Protein AF-A0A8S1MND7-F1 (afdb_monomer)

Organism: Paramecium primaurelia (NCBI:txid5886)

Solvent-accessible surface area (backbone atoms only — not comparable to full-atom values): 4600 Å² total; per-residue (Å²): 136,80,54,72,65,59,52,52,55,52,51,50,53,52,50,53,49,55,57,25,70,77,43,60,84,68,26,21,60,38,44,46,52,50,55,52,49,57,49,60,75,52,64,81,61,59,83,86,50,47,70,60,54,49,51,50,51,52,52,52,50,53,54,50,53,50,38,63,74,67,65,63,62,71,61,85,83,127

InterPro domains:
  IPR008011 Complex 1 LYR protein domain [PF05347] (7-65)
  IPR045295 SDHAF1, LYR domain [cd20268] (3-66)

Foldseek 3Di:
DDDPVNVVLVVVLVVQLVVLVVADPPLSVQSNVVSVVLCVVCVPPPPVVVVVVVVSSVVVVVVVVVCVVVVDSHDDDD

Secondary structure (DSSP, 8-state):
---HHHHHHHHHHHHHHHHHHTSPTTHHHHHHHHHHHHHHHHTT--TT-HHHHHHHHHHHHHHHHHHHHTT-------

Radius of gyration: 13.09 Å; Cα contacts (8 Å, |Δi|>4): 33; chains: 1; bounding box: 30×23×36 Å

Sequence (78 aa):
MHSKFQKEILQFYRSVLKWASLKPEPAKSSIIQYAQNEYRKNQNIPKKKFDRIEFLFRSGKNKFEIWKDAKIDQIQIK

pLDDT: mean 88.1, std 11.11, range [46.72, 96.0]

Structure (mmCIF, N/CA/C/O backbone):
data_AF-A0A8S1MND7-F1
#
_entry.id   AF-A0A8S1MND7-F1
#
loop_
_atom_site.group_PDB
_atom_site.id
_atom_site.type_symbol
_atom_site.label_atom_id
_atom_site.label_alt_id
_atom_site.label_comp_id
_atom_site.label_asym_id
_atom_site.label_entity_id
_atom_site.label_seq_id
_atom_site.pdbx_PDB_ins_code
_atom_site.Cartn_x
_atom_site.Cartn_y
_atom_site.Cartn_z
_atom_site.occupancy
_atom_site.B_iso_or_equiv
_atom_site.auth_seq_id
_atom_site.auth_comp_id
_atom_site.auth_asym_id
_atom_site.auth_atom_id
_atom_site.pdbx_PDB_model_num
ATOM 1 N N . MET A 1 1 ? -5.942 -6.324 18.843 1.00 46.72 1 MET A N 1
ATOM 2 C CA . MET A 1 1 ? -6.813 -6.923 17.805 1.00 46.72 1 MET A CA 1
ATOM 3 C C . MET A 1 1 ? -6.953 -5.930 16.649 1.00 46.72 1 MET A C 1
ATOM 5 O O . MET A 1 1 ? -7.518 -4.865 16.851 1.00 46.72 1 MET A O 1
ATOM 9 N N . HIS A 1 2 ? -6.359 -6.202 15.481 1.00 60.38 2 HIS A N 1
ATOM 10 C CA . HIS A 1 2 ? -6.497 -5.337 14.297 1.00 60.38 2 HIS A CA 1
ATOM 11 C C . HIS A 1 2 ? -7.828 -5.609 13.596 1.00 60.38 2 HIS A C 1
ATOM 13 O O . HIS A 1 2 ? -8.173 -6.778 13.397 1.00 60.38 2 HIS A O 1
ATOM 19 N N . SER A 1 3 ? -8.557 -4.556 13.212 1.00 82.62 3 SER A N 1
ATOM 20 C CA . SER A 1 3 ? -9.802 -4.715 12.453 1.00 82.62 3 SER A CA 1
ATOM 21 C C . SER A 1 3 ? -9.519 -5.389 11.104 1.00 82.62 3 SER A C 1
ATOM 23 O O . SER A 1 3 ? -8.422 -5.259 10.553 1.00 82.62 3 SER A O 1
ATOM 25 N N . LYS A 1 4 ? -10.500 -6.120 10.556 1.00 88.75 4 LYS A N 1
ATOM 26 C CA . LYS A 1 4 ? -10.397 -6.765 9.231 1.00 88.75 4 LYS A CA 1
ATOM 27 C C . LYS A 1 4 ? -9.883 -5.782 8.168 1.00 88.75 4 LYS A C 1
ATOM 29 O O . LYS A 1 4 ? -8.960 -6.100 7.428 1.00 88.75 4 LYS A O 1
ATOM 34 N N . PHE A 1 5 ? -10.385 -4.550 8.203 1.00 89.88 5 PHE A N 1
ATOM 35 C CA . PHE A 1 5 ? -9.993 -3.486 7.287 1.00 89.88 5 PHE A CA 1
ATOM 36 C C . PHE A 1 5 ? -8.524 -3.050 7.423 1.00 89.88 5 PHE A C 1
ATOM 38 O O . PHE A 1 5 ? -7.831 -2.873 6.427 1.00 89.88 5 PHE A O 1
ATOM 45 N N . GLN A 1 6 ? -7.990 -2.953 8.647 1.00 89.31 6 GLN A N 1
ATOM 46 C CA . GLN A 1 6 ? -6.559 -2.678 8.841 1.00 89.31 6 GLN A CA 1
ATOM 47 C C . GLN A 1 6 ? -5.680 -3.779 8.240 1.00 89.31 6 GLN A C 1
ATOM 49 O O . GLN A 1 6 ? -4.641 -3.486 7.649 1.00 89.31 6 GLN A O 1
ATOM 54 N N . LYS A 1 7 ? -6.101 -5.045 8.364 1.00 92.62 7 LYS A N 1
ATOM 55 C CA . LYS A 1 7 ? -5.391 -6.168 7.737 1.00 92.62 7 LYS A CA 1
ATOM 56 C C . LYS A 1 7 ? -5.418 -6.055 6.214 1.00 92.62 7 LYS A C 1
ATOM 58 O O . LYS A 1 7 ? -4.377 -6.251 5.596 1.00 92.62 7 LYS A O 1
ATOM 63 N N . GLU A 1 8 ? -6.553 -5.687 5.623 1.00 94.50 8 GLU A N 1
ATOM 64 C CA . GLU A 1 8 ? -6.674 -5.475 4.173 1.00 94.50 8 GLU A CA 1
ATOM 65 C C . GLU A 1 8 ? -5.768 -4.339 3.671 1.00 94.50 8 GLU A C 1
ATOM 67 O O . GLU A 1 8 ? -5.091 -4.502 2.654 1.00 94.50 8 GLU A O 1
ATOM 72 N N . ILE A 1 9 ? -5.670 -3.226 4.409 1.00 94.12 9 ILE A N 1
ATOM 73 C CA . ILE A 1 9 ? -4.757 -2.115 4.082 1.00 94.12 9 ILE A CA 1
ATOM 74 C C . ILE A 1 9 ? -3.292 -2.574 4.086 1.00 94.12 9 ILE A C 1
ATOM 76 O O . ILE A 1 9 ? -2.525 -2.221 3.184 1.00 94.12 9 ILE A O 1
ATOM 80 N N . LEU A 1 10 ? -2.892 -3.364 5.087 1.00 93.94 10 LEU A N 1
ATOM 81 C CA . LEU A 1 10 ? -1.528 -3.892 5.194 1.00 93.94 10 LEU A CA 1
ATOM 82 C C . LEU A 1 10 ? -1.231 -4.953 4.129 1.00 93.94 10 LEU A C 1
ATOM 84 O O . LEU A 1 10 ? -0.124 -4.993 3.592 1.00 93.94 10 LEU A O 1
ATOM 88 N N . GLN A 1 11 ? -2.201 -5.809 3.811 1.00 95.81 11 GLN A N 1
ATOM 89 C CA . GLN A 1 11 ? -2.074 -6.786 2.729 1.00 95.81 11 GLN A CA 1
ATOM 90 C C . GLN A 1 11 ? -1.900 -6.091 1.381 1.00 95.81 11 GLN A C 1
ATOM 92 O O . GLN A 1 11 ? -1.013 -6.469 0.617 1.00 95.81 11 GLN A O 1
ATOM 97 N N . PHE A 1 12 ? -2.678 -5.039 1.121 1.00 96.00 12 PHE A N 1
ATOM 98 C CA . PHE A 1 12 ? -2.519 -4.232 -0.082 1.00 96.00 12 PHE A CA 1
ATOM 99 C C . PHE A 1 12 ? -1.125 -3.604 -0.158 1.00 96.00 12 PHE A C 1
ATOM 101 O O . PHE A 1 12 ? -0.440 -3.794 -1.160 1.00 96.00 12 PHE A O 1
ATOM 108 N N . TYR A 1 13 ? -0.646 -2.976 0.920 1.00 95.81 13 TYR A N 1
ATOM 109 C CA . TYR A 1 13 ? 0.714 -2.427 0.965 1.00 95.81 13 TYR A CA 1
ATOM 110 C C . TYR A 1 13 ? 1.775 -3.475 0.595 1.00 95.81 13 TYR A C 1
ATOM 112 O O . TYR A 1 13 ? 2.614 -3.250 -0.276 1.00 95.81 13 TYR A O 1
ATOM 120 N N . ARG A 1 14 ? 1.697 -4.669 1.197 1.00 95.88 14 ARG A N 1
ATOM 121 C CA . ARG A 1 14 ? 2.614 -5.780 0.893 1.00 95.88 14 ARG A CA 1
ATOM 122 C C . ARG A 1 14 ? 2.504 -6.251 -0.557 1.00 95.88 14 ARG A C 1
ATOM 124 O O . ARG A 1 14 ? 3.523 -6.594 -1.149 1.00 95.88 14 ARG A O 1
ATOM 131 N N . SER A 1 15 ? 1.302 -6.260 -1.134 1.00 95.12 15 SER A N 1
ATOM 132 C CA . SER A 1 15 ? 1.100 -6.633 -2.539 1.00 95.12 15 SER A CA 1
ATOM 133 C C . SER A 1 15 ? 1.767 -5.647 -3.502 1.00 95.12 15 SER A C 1
ATOM 135 O O . SER A 1 15 ? 2.405 -6.087 -4.457 1.00 95.12 15 SER A O 1
ATOM 137 N N . VAL A 1 16 ? 1.724 -4.344 -3.197 1.00 94.56 16 VAL A N 1
ATOM 138 C CA . VAL A 1 16 ? 2.420 -3.304 -3.971 1.00 94.56 16 VAL A CA 1
ATOM 139 C C . VAL A 1 16 ? 3.932 -3.505 -3.897 1.00 94.56 16 VAL A C 1
ATOM 141 O O . VAL A 1 16 ? 4.596 -3.498 -4.929 1.00 94.56 16 VAL A O 1
ATOM 144 N N . LEU A 1 17 ? 4.483 -3.762 -2.705 1.00 94.50 17 LEU A N 1
ATOM 145 C CA . LEU A 1 17 ? 5.920 -4.028 -2.543 1.00 94.50 17 LEU A CA 1
ATOM 146 C C . LEU A 1 17 ? 6.366 -5.301 -3.272 1.00 94.50 17 LEU A C 1
ATOM 148 O O . LEU A 1 17 ? 7.417 -5.312 -3.912 1.00 94.50 17 LEU A O 1
ATOM 152 N N . LYS A 1 18 ? 5.558 -6.368 -3.209 1.00 95.06 18 LYS A N 1
ATOM 153 C CA . LYS A 1 18 ? 5.822 -7.605 -3.953 1.00 95.06 18 LYS A CA 1
ATOM 154 C C . LYS A 1 18 ? 5.827 -7.334 -5.456 1.00 95.06 18 LYS A C 1
ATOM 156 O O . LYS A 1 18 ? 6.766 -7.742 -6.127 1.00 95.06 18 LYS A O 1
ATOM 161 N N . TRP A 1 19 ? 4.833 -6.616 -5.974 1.00 92.44 19 TRP A N 1
ATOM 162 C CA . TRP A 1 19 ? 4.793 -6.233 -7.386 1.00 92.44 19 TRP A CA 1
ATOM 163 C C . TRP A 1 19 ? 6.005 -5.384 -7.791 1.00 92.44 19 TRP A C 1
ATOM 165 O O . TRP A 1 19 ? 6.639 -5.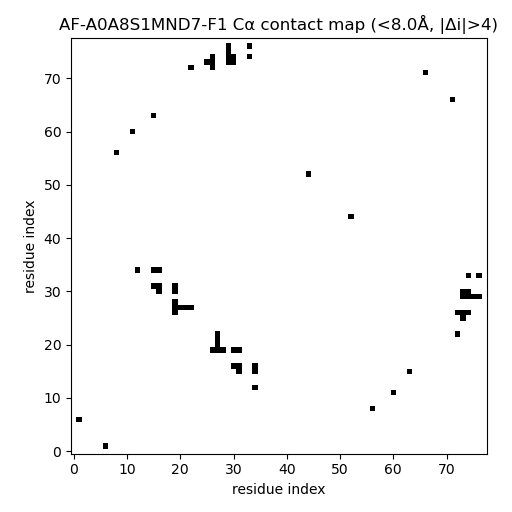686 -8.797 1.00 92.44 19 TRP A O 1
ATOM 175 N N . ALA A 1 20 ? 6.392 -4.405 -6.970 1.00 92.69 20 ALA A N 1
ATOM 176 C CA . ALA A 1 20 ? 7.576 -3.582 -7.205 1.00 92.69 20 ALA A CA 1
ATOM 177 C C . ALA A 1 20 ? 8.865 -4.415 -7.277 1.00 92.69 20 ALA A C 1
ATOM 179 O O . ALA A 1 20 ? 9.715 -4.160 -8.122 1.00 92.69 20 ALA A O 1
ATOM 180 N N . SER A 1 21 ? 9.007 -5.441 -6.427 1.00 92.12 21 SER A N 1
ATOM 181 C CA . SER A 1 21 ? 10.193 -6.311 -6.422 1.00 92.12 21 SER A CA 1
ATOM 182 C C . SER A 1 21 ? 10.386 -7.135 -7.698 1.00 92.12 21 SER A C 1
ATOM 184 O O . SER A 1 21 ? 11.500 -7.583 -7.951 1.00 92.12 21 SER A O 1
ATOM 186 N N . LEU A 1 22 ? 9.331 -7.308 -8.501 1.00 92.38 22 LEU A N 1
ATOM 187 C CA . LEU A 1 22 ? 9.382 -8.003 -9.791 1.00 92.38 22 LEU A CA 1
ATOM 188 C C . LEU A 1 22 ? 9.849 -7.093 -10.937 1.00 92.38 22 LEU A C 1
ATOM 190 O O . LEU A 1 22 ? 10.014 -7.563 -12.060 1.00 92.38 22 LEU A O 1
ATOM 194 N N . LYS A 1 23 ? 10.014 -5.793 -10.683 1.00 88.62 23 LYS A N 1
ATOM 195 C CA . LYS A 1 23 ? 10.429 -4.806 -11.679 1.00 88.62 23 LYS A CA 1
ATOM 196 C C . LYS A 1 23 ? 11.952 -4.588 -11.635 1.00 88.62 23 LYS A C 1
ATOM 198 O O . LYS A 1 23 ? 12.534 -4.667 -10.550 1.00 88.62 23 LYS A O 1
ATOM 203 N N . PRO A 1 24 ? 12.607 -4.299 -12.775 1.00 91.38 24 PRO A N 1
ATOM 204 C CA . PRO A 1 24 ? 14.019 -3.913 -12.794 1.00 91.38 24 PRO A CA 1
ATOM 205 C C . PRO A 1 24 ? 14.231 -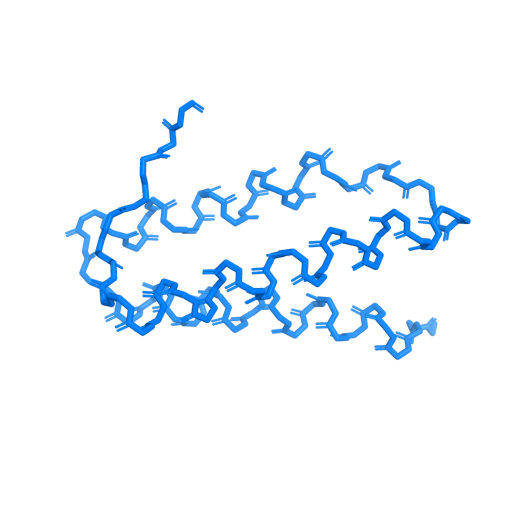2.532 -12.148 1.00 91.38 24 PRO A C 1
ATOM 207 O O . PRO A 1 24 ? 13.296 -1.748 -12.003 1.00 91.38 24 PRO A O 1
ATOM 210 N N . GLU A 1 25 ? 15.459 -2.194 -11.760 1.00 89.00 25 GLU A N 1
ATOM 211 C CA . GLU A 1 25 ? 15.781 -0.808 -11.388 1.00 89.00 25 GLU A CA 1
ATOM 212 C C . GLU A 1 25 ? 15.765 0.103 -12.636 1.00 89.00 25 GLU A C 1
ATOM 214 O O . GLU A 1 25 ? 16.088 -0.373 -13.727 1.00 89.00 25 GLU A O 1
ATOM 219 N N . PRO A 1 26 ? 15.388 1.395 -12.521 1.00 88.56 26 PRO A N 1
ATOM 220 C CA . PRO A 1 26 ? 15.035 2.134 -11.296 1.00 88.56 26 PRO A CA 1
ATOM 221 C C . PRO A 1 26 ? 13.556 2.009 -10.873 1.00 88.56 26 PRO A C 1
ATOM 223 O O . PRO A 1 26 ? 13.151 2.565 -9.850 1.00 88.56 26 PRO A O 1
ATOM 226 N N . ALA A 1 27 ? 12.738 1.288 -11.652 1.00 88.12 27 ALA A N 1
ATOM 227 C CA . ALA A 1 27 ? 11.292 1.154 -11.458 1.00 88.12 27 ALA A CA 1
ATOM 228 C C . ALA A 1 27 ? 10.927 0.740 -10.033 1.00 88.12 27 ALA A C 1
ATOM 230 O O . ALA A 1 27 ? 10.092 1.360 -9.369 1.00 88.12 27 ALA A O 1
ATOM 231 N N . LYS A 1 28 ? 11.586 -0.323 -9.564 1.00 90.56 28 LYS A N 1
ATOM 232 C CA . LYS A 1 28 ? 11.395 -0.897 -8.236 1.00 90.56 28 LYS A CA 1
ATOM 233 C C . LYS A 1 28 ? 11.581 0.155 -7.146 1.00 90.56 28 LYS A C 1
ATOM 235 O O . LYS A 1 28 ? 10.681 0.323 -6.318 1.00 90.56 28 LYS A O 1
ATOM 240 N N . SER A 1 29 ? 12.700 0.880 -7.159 1.00 91.38 29 SER A N 1
ATOM 241 C CA . SER A 1 29 ? 12.975 1.929 -6.174 1.00 91.38 29 SER A CA 1
ATOM 242 C C . SER A 1 29 ? 11.918 3.033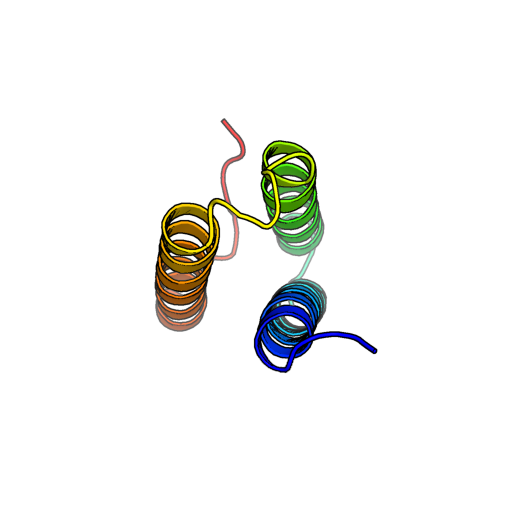 -6.199 1.00 91.38 29 SER A C 1
ATOM 244 O O . SER A 1 29 ? 11.389 3.384 -5.142 1.00 91.38 29 SER A O 1
ATOM 246 N N . SER A 1 30 ? 11.533 3.522 -7.382 1.00 90.75 30 SER A N 1
ATOM 247 C CA . SER A 1 30 ? 10.504 4.565 -7.512 1.00 90.75 30 SER A CA 1
ATOM 248 C C . SER A 1 30 ? 9.139 4.116 -6.981 1.00 90.75 30 SER A C 1
ATOM 250 O O . SER A 1 30 ? 8.485 4.860 -6.249 1.00 90.75 30 SER A O 1
ATOM 252 N N . ILE A 1 31 ? 8.713 2.885 -7.286 1.00 91.12 31 ILE A N 1
ATOM 253 C CA . ILE A 1 31 ? 7.429 2.340 -6.814 1.00 91.12 31 ILE A CA 1
ATOM 25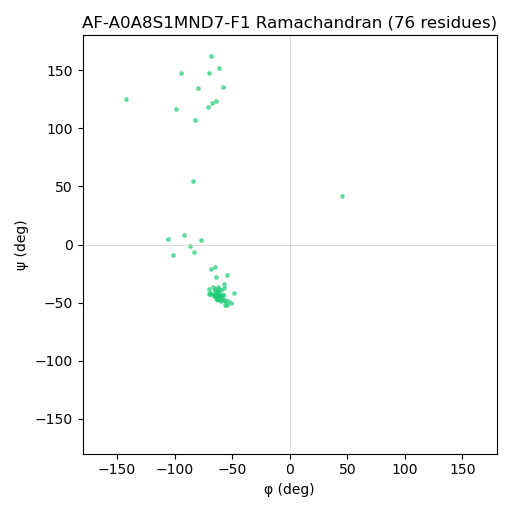4 C C . ILE A 1 31 ? 7.436 2.165 -5.290 1.00 91.12 31 ILE A C 1
ATOM 256 O O . ILE A 1 31 ? 6.463 2.527 -4.620 1.00 91.12 31 ILE A O 1
ATOM 260 N N . ILE A 1 32 ? 8.525 1.633 -4.725 1.00 92.94 32 ILE A N 1
ATOM 261 C CA . ILE A 1 32 ? 8.651 1.450 -3.272 1.00 92.94 32 ILE A CA 1
ATOM 262 C C . ILE A 1 32 ? 8.623 2.806 -2.562 1.00 92.94 32 ILE A C 1
ATOM 264 O O . ILE A 1 32 ? 7.879 2.967 -1.591 1.00 92.94 32 ILE A O 1
ATOM 268 N N . GLN A 1 33 ? 9.391 3.784 -3.048 1.00 94.06 33 GLN A N 1
ATOM 269 C CA . GLN A 1 33 ? 9.421 5.132 -2.477 1.00 94.06 33 GLN A CA 1
ATOM 270 C C . GLN A 1 33 ? 8.048 5.801 -2.546 1.00 94.06 33 GLN A C 1
ATOM 272 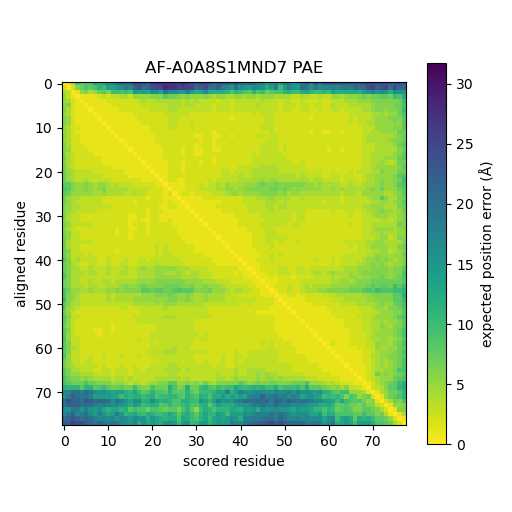O O . GLN A 1 33 ? 7.584 6.340 -1.540 1.00 94.06 33 GLN A O 1
ATOM 277 N N . TYR A 1 34 ? 7.360 5.706 -3.688 1.00 92.75 34 TYR A N 1
ATOM 278 C CA . TYR A 1 34 ? 6.001 6.219 -3.835 1.00 92.75 34 TYR A CA 1
ATOM 279 C C . TYR A 1 34 ? 5.052 5.609 -2.792 1.00 92.75 34 TYR A C 1
ATOM 281 O O . TYR A 1 34 ? 4.385 6.336 -2.052 1.00 92.75 34 TYR A O 1
ATOM 289 N N . ALA A 1 35 ? 5.026 4.276 -2.678 1.00 93.62 35 ALA A N 1
ATOM 290 C CA . ALA A 1 35 ? 4.147 3.582 -1.739 1.00 93.62 35 ALA A CA 1
ATOM 291 C C . ALA A 1 35 ? 4.444 3.964 -0.279 1.00 93.62 35 ALA A C 1
ATOM 293 O O . ALA A 1 35 ? 3.523 4.223 0.498 1.00 93.62 35 ALA A O 1
ATOM 294 N N . GLN A 1 36 ? 5.723 4.042 0.098 1.00 94.75 36 GLN A N 1
ATOM 295 C CA . GLN A 1 36 ? 6.131 4.466 1.439 1.00 94.75 36 GLN A CA 1
ATOM 296 C C . GLN A 1 36 ? 5.711 5.908 1.738 1.00 94.75 36 GLN A C 1
ATOM 298 O O . GLN A 1 36 ? 5.194 6.177 2.824 1.00 94.75 36 GLN A O 1
ATOM 303 N N . ASN A 1 37 ? 5.904 6.823 0.788 1.00 94.94 37 ASN A N 1
ATOM 304 C CA . ASN A 1 37 ? 5.557 8.232 0.951 1.00 94.94 37 ASN A CA 1
ATOM 305 C C . ASN A 1 37 ? 4.046 8.428 1.101 1.00 94.94 37 ASN A C 1
ATOM 307 O O . ASN A 1 37 ? 3.618 9.142 2.008 1.00 94.94 37 ASN A O 1
ATOM 311 N N . GLU A 1 38 ? 3.232 7.743 0.295 1.00 93.94 38 GLU A N 1
ATOM 312 C CA . GLU A 1 38 ? 1.770 7.805 0.417 1.00 93.94 38 GLU A CA 1
ATOM 313 C C . GLU A 1 38 ? 1.279 7.290 1.776 1.00 93.94 38 GLU A C 1
ATOM 315 O O . GLU A 1 38 ? 0.439 7.927 2.419 1.00 93.94 38 GLU A O 1
ATOM 320 N N . TYR A 1 39 ? 1.828 6.177 2.270 1.00 94.12 39 TYR A N 1
ATOM 321 C CA . TYR A 1 39 ? 1.447 5.650 3.583 1.00 94.12 39 TYR A CA 1
ATOM 322 C C . TYR A 1 39 ? 1.925 6.560 4.724 1.00 94.12 39 TYR A C 1
ATOM 324 O O . TYR A 1 39 ? 1.142 6.855 5.627 1.00 94.12 39 TYR A O 1
ATOM 332 N N . ARG A 1 40 ? 3.162 7.075 4.669 1.00 95.00 40 ARG A N 1
ATOM 333 C CA . ARG A 1 40 ? 3.693 8.023 5.670 1.00 95.00 40 ARG A CA 1
ATOM 334 C C . ARG A 1 40 ? 2.899 9.326 5.707 1.00 95.00 40 ARG A C 1
ATOM 336 O O . ARG A 1 40 ? 2.568 9.798 6.792 1.00 95.00 40 ARG A O 1
ATOM 343 N N . LYS A 1 41 ? 2.535 9.877 4.546 1.00 94.81 41 LYS A N 1
ATOM 344 C CA . LYS A 1 41 ? 1.712 11.092 4.426 1.00 94.81 41 LYS A CA 1
ATOM 345 C C . LYS A 1 41 ? 0.362 10.950 5.133 1.00 94.81 41 LYS A C 1
ATOM 347 O O . LYS A 1 41 ? -0.146 11.917 5.692 1.00 94.81 41 LYS A O 1
ATOM 352 N N . ASN A 1 42 ? -0.206 9.746 5.130 1.00 93.38 42 ASN A N 1
ATOM 353 C CA . ASN A 1 42 ? -1.537 9.467 5.665 1.00 93.38 42 ASN A CA 1
ATOM 354 C C . ASN A 1 42 ? -1.520 8.720 7.018 1.00 93.38 42 ASN A C 1
ATOM 356 O O . ASN A 1 42 ? -2.585 8.395 7.544 1.00 93.38 42 ASN A O 1
ATOM 360 N N . GLN A 1 43 ? -0.349 8.476 7.623 1.00 92.25 43 GLN A N 1
ATOM 361 C CA . GLN A 1 43 ? -0.220 7.656 8.842 1.00 92.25 43 GLN A CA 1
ATOM 362 C C . GLN A 1 43 ? -0.925 8.253 10.072 1.00 92.25 43 GLN A C 1
ATOM 364 O O . GLN A 1 43 ? -1.372 7.521 10.951 1.00 92.25 43 GLN A O 1
ATOM 369 N N . ASN A 1 44 ? -1.054 9.583 10.112 1.00 93.62 44 ASN A N 1
ATOM 370 C CA . ASN A 1 44 ? -1.620 10.328 11.238 1.00 93.62 44 ASN A CA 1
ATOM 371 C C . ASN A 1 44 ? -3.134 10.568 11.108 1.00 93.62 44 ASN A C 1
ATOM 373 O O . ASN A 1 44 ? -3.708 11.319 11.898 1.00 93.62 44 ASN A O 1
ATOM 377 N N . ILE A 1 45 ? -3.804 9.967 10.115 1.00 92.56 45 ILE A N 1
ATOM 378 C CA . ILE A 1 45 ? -5.259 10.095 9.984 1.00 92.56 45 ILE A CA 1
ATOM 3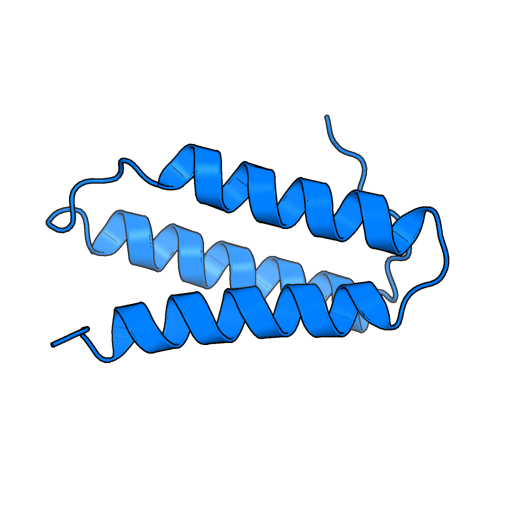79 C C . ILE A 1 45 ? -5.925 9.450 11.211 1.00 92.56 45 ILE A C 1
ATOM 381 O O . ILE A 1 45 ? -5.714 8.263 11.475 1.00 92.56 45 ILE A O 1
ATOM 385 N N . PRO A 1 46 ? -6.765 10.191 11.961 1.00 91.88 46 PRO A N 1
ATOM 386 C CA . PRO A 1 46 ? -7.472 9.625 13.101 1.00 91.88 46 PRO A CA 1
ATOM 387 C C . PRO A 1 46 ? -8.336 8.435 12.678 1.00 91.88 46 PRO A C 1
ATOM 389 O O . PRO A 1 46 ? -9.094 8.542 11.717 1.00 91.88 46 PRO A O 1
ATOM 392 N N . LYS A 1 47 ? -8.309 7.339 13.448 1.00 87.00 47 LYS A N 1
ATOM 393 C CA . LYS A 1 47 ? -9.078 6.107 13.160 1.00 87.00 47 LYS A CA 1
ATOM 394 C C . LYS A 1 47 ? -10.586 6.344 12.974 1.00 87.00 47 LYS A C 1
ATOM 396 O O . LYS A 1 47 ? -11.229 5.588 12.262 1.00 87.00 47 LYS A O 1
ATOM 401 N N . LYS A 1 48 ? -11.130 7.405 13.588 1.00 89.56 48 LYS A N 1
ATOM 402 C CA . LYS A 1 48 ? -12.532 7.835 13.448 1.00 89.56 48 LYS A CA 1
ATOM 403 C C . LYS A 1 48 ? -12.888 8.374 12.058 1.00 89.56 48 LYS A C 1
ATOM 405 O O . LYS A 1 48 ? -14.057 8.389 11.704 1.00 89.56 48 LYS A O 1
ATOM 410 N N . LYS A 1 49 ? -11.906 8.816 11.264 1.00 92.31 49 LYS A N 1
ATOM 411 C CA . LYS A 1 49 ? -12.117 9.284 9.885 1.00 92.31 49 LYS A CA 1
ATOM 412 C C . LYS A 1 49 ? -12.131 8.099 8.916 1.00 92.31 49 LYS A C 1
ATOM 414 O O . LYS A 1 49 ? -11.335 8.061 7.978 1.00 92.31 49 LYS A O 1
ATOM 419 N N . PHE A 1 50 ? -12.998 7.122 9.180 1.00 89.56 50 PHE A N 1
ATOM 420 C CA . PHE A 1 50 ? -13.063 5.876 8.418 1.00 89.56 50 PHE A CA 1
ATOM 421 C C . PHE A 1 50 ? -13.277 6.138 6.924 1.00 89.56 50 PHE A C 1
ATOM 423 O O . PHE A 1 50 ? -12.470 5.676 6.123 1.00 89.56 50 PHE A O 1
ATOM 430 N N . ASP A 1 51 ? -14.238 6.993 6.567 1.00 92.25 51 ASP A N 1
ATOM 431 C CA . ASP A 1 51 ? -14.569 7.318 5.170 1.00 92.25 51 ASP A CA 1
ATOM 432 C C . ASP A 1 51 ? -13.363 7.852 4.391 1.00 92.25 51 ASP A C 1
ATOM 434 O O . ASP A 1 51 ? -13.142 7.516 3.229 1.00 92.25 51 ASP A O 1
ATOM 438 N N . ARG A 1 52 ? -12.516 8.657 5.048 1.00 94.25 52 ARG A N 1
ATOM 439 C CA . ARG A 1 52 ? -11.295 9.182 4.429 1.00 94.25 52 ARG A CA 1
ATOM 440 C C . ARG A 1 52 ? -10.268 8.078 4.192 1.00 94.25 52 ARG A C 1
ATOM 442 O O . ARG A 1 52 ? -9.626 8.077 3.143 1.00 94.25 52 ARG A O 1
ATOM 449 N N . ILE A 1 53 ? -10.093 7.172 5.154 1.00 93.69 53 ILE A N 1
ATOM 450 C CA . ILE A 1 53 ? -9.174 6.032 5.029 1.00 93.69 53 ILE A CA 1
ATOM 451 C C . ILE A 1 53 ? -9.673 5.091 3.927 1.00 93.69 53 ILE A C 1
ATOM 453 O O . ILE A 1 53 ? -8.883 4.662 3.088 1.00 93.69 53 ILE A O 1
ATOM 457 N N . GLU A 1 54 ? -10.977 4.817 3.885 1.00 94.06 54 GLU A N 1
ATOM 458 C CA . GLU A 1 54 ? -11.598 3.988 2.856 1.00 94.06 54 GLU A CA 1
ATOM 459 C C . GLU A 1 54 ? -11.463 4.596 1.463 1.00 94.06 54 GLU A C 1
ATOM 461 O O . GLU A 1 54 ? -11.032 3.908 0.535 1.00 94.06 54 GLU A O 1
ATOM 466 N N . PHE A 1 55 ? -11.749 5.889 1.319 1.00 95.44 55 PHE A N 1
ATOM 467 C CA . PHE A 1 55 ? -11.571 6.598 0.058 1.00 95.44 55 PHE A CA 1
ATOM 468 C C . PHE A 1 55 ? -10.128 6.495 -0.457 1.00 95.44 55 PHE A C 1
ATOM 470 O O . PHE A 1 55 ? -9.904 6.134 -1.615 1.00 95.44 55 PHE A O 1
ATOM 477 N N . LEU A 1 56 ? -9.140 6.753 0.407 1.00 95.25 56 LEU A N 1
ATOM 478 C CA . LEU A 1 56 ? -7.722 6.640 0.049 1.00 95.25 56 LEU A CA 1
ATOM 479 C C . LEU A 1 56 ? -7.347 5.206 -0.335 1.00 95.25 56 LEU A C 1
ATOM 481 O O . LEU A 1 56 ? -6.649 5.000 -1.327 1.00 95.25 56 LEU A O 1
ATOM 485 N N . PHE A 1 57 ? -7.843 4.217 0.409 1.00 95.44 57 PHE A N 1
ATOM 486 C CA . PHE A 1 57 ? -7.588 2.808 0.133 1.00 95.44 57 PHE A CA 1
ATOM 487 C C . PHE A 1 57 ? -8.156 2.369 -1.222 1.00 95.44 57 PHE A C 1
ATOM 489 O O . PHE A 1 57 ? -7.444 1.755 -2.019 1.00 95.44 57 PHE A O 1
ATOM 496 N N . ARG A 1 58 ? -9.412 2.725 -1.520 1.00 95.44 58 ARG A N 1
ATOM 497 C CA . ARG A 1 58 ? -10.058 2.422 -2.809 1.00 95.44 58 ARG A CA 1
ATOM 498 C C . ARG A 1 58 ? -9.365 3.136 -3.968 1.00 95.44 58 ARG A C 1
ATOM 500 O O . ARG A 1 58 ? -9.102 2.509 -4.992 1.00 95.44 58 ARG A O 1
ATOM 507 N N . SER A 1 59 ? -9.014 4.411 -3.793 1.00 94.94 59 SER A N 1
ATOM 508 C CA . SER A 1 59 ? -8.277 5.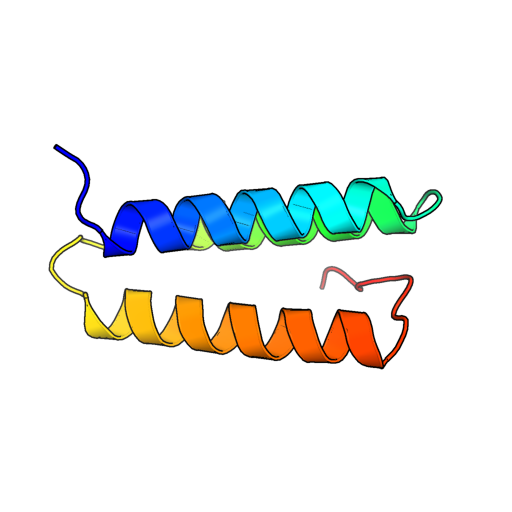188 -4.796 1.00 94.94 59 SER A CA 1
ATOM 509 C C . SER A 1 59 ? -6.900 4.581 -5.088 1.00 94.94 59 SER A C 1
ATOM 511 O O . SER A 1 59 ? -6.536 4.402 -6.251 1.00 94.94 59 SER A O 1
ATOM 513 N N . GLY A 1 60 ? -6.161 4.194 -4.043 1.00 94.38 60 GLY A N 1
ATOM 514 C CA . GLY A 1 60 ? -4.863 3.532 -4.169 1.00 94.38 60 GLY A CA 1
ATOM 515 C C . GLY A 1 60 ? -4.955 2.185 -4.886 1.00 94.38 60 GLY A C 1
ATOM 516 O O . GLY A 1 60 ? -4.167 1.930 -5.795 1.00 94.38 60 GLY A O 1
ATOM 517 N N . LYS A 1 61 ? -5.948 1.353 -4.539 1.00 94.69 61 LYS A N 1
ATOM 518 C CA . LYS A 1 61 ? -6.215 0.086 -5.239 1.00 94.69 61 LYS A CA 1
ATOM 519 C C . LYS A 1 61 ? -6.499 0.295 -6.723 1.00 94.69 61 LYS A C 1
ATOM 521 O O . LYS A 1 61 ? -5.896 -0.384 -7.544 1.00 94.69 61 LYS A O 1
ATOM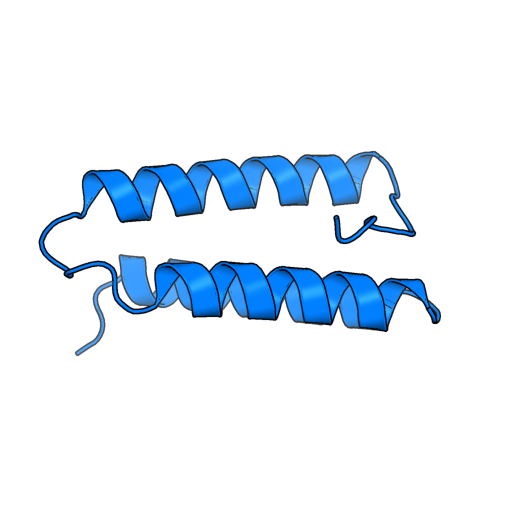 526 N N . ASN A 1 62 ? -7.362 1.252 -7.063 1.00 93.62 62 ASN A N 1
ATOM 527 C CA . ASN A 1 62 ? -7.687 1.541 -8.459 1.00 93.62 62 ASN A CA 1
ATOM 528 C C . ASN A 1 62 ? -6.439 1.960 -9.255 1.00 93.62 62 ASN A C 1
ATOM 530 O O . ASN A 1 62 ? -6.168 1.417 -10.321 1.00 93.62 62 ASN A O 1
ATOM 534 N N . LYS A 1 63 ? -5.620 2.866 -8.700 1.00 90.94 63 LYS A N 1
ATOM 535 C CA . LYS A 1 63 ? -4.341 3.251 -9.320 1.00 90.94 63 LYS A CA 1
ATOM 536 C C . LYS A 1 63 ? -3.416 2.054 -9.531 1.00 90.94 63 LYS A C 1
ATOM 538 O O . LYS A 1 63 ? -2.807 1.942 -10.587 1.00 90.94 63 LYS A O 1
ATOM 543 N N . PHE A 1 64 ? -3.314 1.172 -8.541 1.00 90.88 64 PHE A N 1
ATOM 544 C CA . PHE A 1 64 ? -2.451 -0.001 -8.622 1.00 90.88 64 PHE A CA 1
ATOM 545 C C . PHE A 1 64 ? -2.881 -0.986 -9.715 1.00 90.88 64 PHE A C 1
ATOM 547 O O . PHE A 1 64 ? -2.022 -1.475 -10.445 1.00 90.88 64 PHE A O 1
ATOM 554 N N . GLU A 1 65 ? -4.182 -1.247 -9.867 1.00 90.19 65 GLU A N 1
ATOM 555 C CA . GLU A 1 65 ? -4.676 -2.093 -10.963 1.00 90.19 65 GLU A CA 1
ATOM 556 C C . GLU A 1 65 ? -4.390 -1.455 -12.329 1.00 90.19 65 GLU A C 1
ATOM 558 O O . GLU A 1 65 ? -3.836 -2.118 -13.202 1.00 90.19 65 GLU A O 1
ATOM 563 N N . ILE A 1 66 ? -4.605 -0.142 -12.475 1.00 88.62 66 ILE A N 1
ATOM 564 C CA . ILE A 1 66 ? -4.246 0.584 -13.705 1.00 88.62 66 ILE A CA 1
ATOM 565 C C . ILE A 1 66 ? -2.750 0.445 -14.019 1.00 88.62 66 ILE A C 1
ATOM 567 O O . ILE A 1 66 ? -2.379 0.213 -15.166 1.00 88.62 66 ILE A O 1
ATOM 571 N N . TRP A 1 67 ? -1.868 0.569 -13.024 1.00 87.25 67 TRP A N 1
ATOM 572 C CA . TRP A 1 67 ? -0.422 0.433 -13.238 1.00 87.25 67 TRP A CA 1
ATOM 573 C C . TRP A 1 67 ? -0.001 -0.978 -13.634 1.00 87.25 67 TRP A C 1
ATOM 575 O O . TRP A 1 67 ? 0.913 -1.136 -14.450 1.00 87.25 67 TRP A O 1
ATOM 585 N N . LYS A 1 68 ? -0.657 -1.994 -13.065 1.00 83.88 68 LYS A N 1
ATOM 586 C CA . LYS A 1 68 ? -0.448 -3.394 -13.442 1.00 83.88 68 LYS A CA 1
ATOM 587 C C . LYS A 1 68 ? -0.857 -3.640 -14.890 1.00 83.88 68 LYS A C 1
ATOM 589 O O . LYS A 1 68 ? -0.067 -4.231 -15.626 1.00 83.88 68 LYS A O 1
ATOM 594 N N . ASP A 1 69 ? -2.026 -3.150 -15.290 1.00 83.62 69 ASP A N 1
ATOM 595 C CA . ASP A 1 69 ? -2.573 -3.359 -16.633 1.00 83.62 69 ASP A CA 1
ATOM 596 C C . ASP A 1 69 ? -1.790 -2.582 -17.694 1.00 83.62 69 ASP A C 1
ATOM 598 O O . ASP A 1 69 ? -1.427 -3.126 -18.737 1.00 83.62 69 ASP A O 1
ATOM 602 N N . ALA A 1 70 ? -1.437 -1.329 -17.400 1.00 79.50 70 ALA A N 1
ATOM 603 C CA . ALA A 1 70 ? -0.694 -0.464 -18.312 1.00 79.50 70 ALA A CA 1
ATOM 604 C C . ALA A 1 70 ? 0.815 -0.781 -18.388 1.00 79.50 70 ALA A C 1
ATOM 606 O O . ALA A 1 70 ? 1.547 -0.053 -19.055 1.00 79.50 70 ALA A O 1
ATOM 607 N N . LYS A 1 71 ? 1.297 -1.839 -17.709 1.00 69.88 71 LYS A N 1
ATOM 608 C CA . LYS A 1 71 ? 2.723 -2.216 -17.615 1.00 69.88 71 LYS A CA 1
ATOM 609 C C . LYS A 1 71 ? 3.631 -1.014 -17.316 1.00 69.88 71 LYS A C 1
ATOM 611 O O . LYS A 1 71 ? 4.704 -0.880 -17.895 1.00 69.88 71 LYS A O 1
ATOM 616 N N . ILE A 1 72 ? 3.201 -0.134 -16.410 1.00 66.56 72 ILE A N 1
ATOM 617 C CA . ILE A 1 72 ? 3.981 1.061 -16.081 1.00 66.56 72 ILE A CA 1
ATOM 618 C C . ILE A 1 72 ? 5.259 0.630 -15.369 1.00 66.56 72 ILE A C 1
ATOM 620 O O . ILE A 1 72 ? 5.212 -0.007 -14.313 1.00 66.56 72 ILE A O 1
ATOM 624 N N . ASP A 1 73 ? 6.392 1.006 -15.953 1.00 62.75 73 ASP A N 1
ATOM 625 C CA . ASP A 1 73 ? 7.712 0.711 -15.408 1.00 62.75 73 ASP A CA 1
ATOM 626 C C . ASP A 1 73 ? 8.328 1.915 -14.688 1.00 62.75 73 ASP A C 1
ATOM 628 O O . ASP A 1 73 ? 9.320 1.757 -14.000 1.00 62.75 73 ASP A O 1
ATOM 632 N N . GLN A 1 74 ? 7.759 3.122 -14.752 1.00 63.03 74 GLN A N 1
ATOM 633 C CA . GLN A 1 74 ? 8.261 4.253 -13.962 1.00 63.03 74 GLN A CA 1
ATOM 634 C C . GLN A 1 74 ? 7.122 5.133 -13.451 1.00 63.03 74 GLN A C 1
ATOM 636 O O . GLN A 1 74 ? 6.299 5.626 -14.218 1.00 63.03 74 GLN A O 1
ATOM 641 N N . ILE A 1 75 ? 7.095 5.346 -12.134 1.00 72.12 75 ILE A N 1
ATOM 642 C CA . ILE A 1 75 ? 6.205 6.311 -11.487 1.00 72.12 75 ILE A CA 1
ATOM 643 C C . ILE A 1 75 ? 7.025 7.572 -11.239 1.00 72.12 75 ILE A C 1
ATOM 645 O O . ILE A 1 75 ? 7.989 7.541 -10.474 1.00 72.12 75 ILE A O 1
ATOM 649 N N . GLN A 1 76 ? 6.644 8.680 -11.872 1.00 63.91 76 GLN A N 1
ATOM 650 C CA . GLN A 1 76 ? 7.252 9.970 -11.568 1.00 63.91 76 GLN A CA 1
ATOM 651 C C . GLN A 1 76 ? 6.791 10.437 -10.187 1.00 63.91 76 GLN A C 1
ATOM 653 O O . GLN A 1 76 ? 5.598 10.639 -9.945 1.00 63.91 76 GLN A O 1
ATOM 658 N N . ILE A 1 77 ? 7.747 10.592 -9.276 1.00 57.38 77 ILE A N 1
ATOM 659 C CA . ILE A 1 77 ? 7.532 11.234 -7.984 1.00 57.38 77 ILE A CA 1
ATOM 660 C C . ILE A 1 77 ? 7.640 12.740 -8.25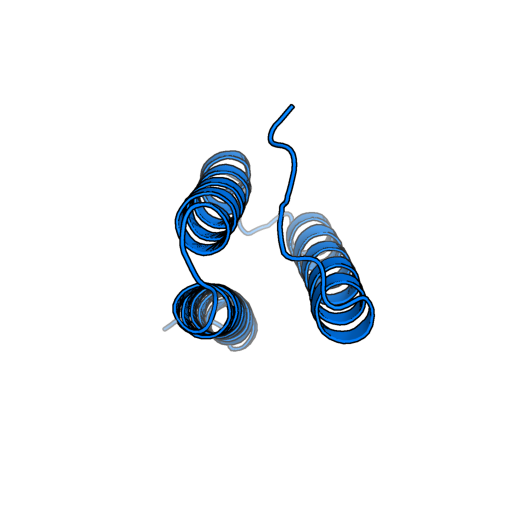4 1.00 57.38 77 ILE A C 1
ATOM 662 O O . ILE A 1 77 ? 8.724 13.220 -8.573 1.00 57.38 77 ILE A O 1
ATOM 666 N N . LYS A 1 78 ? 6.506 13.450 -8.230 1.00 49.94 78 LYS A N 1
ATOM 667 C CA . LYS A 1 78 ? 6.477 14.921 -8.232 1.00 49.94 78 LYS A CA 1
ATOM 668 C C . LYS A 1 78 ? 6.802 15.464 -6.849 1.00 49.94 78 LYS A C 1
ATOM 670 O O . LYS A 1 78 ? 6.332 14.844 -5.866 1.00 49.94 78 LYS A O 1
#

Mean predicted aligned error: 4.56 Å